Protein AF-A0AAV3YGN1-F1 (afdb_monomer_lite)

Organism: NCBI:txid259542

Radius of gyration: 20.22 Å; chains: 1; bounding box: 44×21×57 Å

Secondary structure (DSSP, 8-state):
-----S-PPPTTPPTTSSPPP-GGG--THHHHHHHHHHHHHHHHHHHHHHHHT-SSTTGGG--TTS------HHHHHHS-HHHHHHHHHHHHTT--

pLDDT: mean 80.68, std 8.82, range [59.0, 93.75]

Structure (mmCIF, N/CA/C/O backbone):
data_AF-A0AAV3YGN1-F1
#
_entry.id   AF-A0AAV3YGN1-F1
#
loop_
_atom_site.group_PDB
_atom_site.id
_atom_site.type_symbol
_atom_site.label_atom_id
_atom_site.label_alt_id
_atom_site.label_comp_id
_atom_site.label_asym_id
_atom_site.label_entity_id
_atom_site.label_seq_id
_atom_site.pdbx_PDB_ins_code
_atom_site.Cartn_x
_atom_site.Cartn_y
_atom_site.Cartn_z
_atom_site.occupancy
_atom_site.B_iso_or_equiv
_atom_site.auth_seq_id
_atom_site.auth_comp_id
_atom_site.auth_asym_id
_atom_site.auth_atom_id
_atom_site.pdbx_PDB_model_num
ATOM 1 N N . MET A 1 1 ? -14.933 -11.927 12.808 1.00 61.53 1 MET A N 1
ATOM 2 C CA . MET A 1 1 ? -14.174 -10.744 13.256 1.00 61.53 1 MET A CA 1
ATOM 3 C C . MET A 1 1 ? -13.900 -10.916 14.731 1.00 61.53 1 MET A C 1
ATOM 5 O O . MET A 1 1 ? -14.830 -11.288 15.440 1.00 61.53 1 MET A O 1
ATOM 9 N N . LYS A 1 2 ? -12.653 -10.757 15.177 1.00 64.88 2 LYS A N 1
ATOM 10 C CA . LYS A 1 2 ? -12.358 -10.801 16.612 1.00 64.88 2 LYS A CA 1
ATOM 11 C C . LYS A 1 2 ? -12.733 -9.439 17.183 1.00 64.88 2 LYS A C 1
ATOM 13 O O . LYS A 1 2 ? -12.147 -8.438 16.797 1.00 64.88 2 LYS A O 1
ATOM 18 N N . GLU A 1 3 ? -13.747 -9.396 18.035 1.00 67.50 3 GLU A N 1
ATOM 19 C CA . GLU A 1 3 ? -14.109 -8.164 18.730 1.00 67.50 3 GLU A CA 1
ATOM 20 C C . GLU A 1 3 ? -13.107 -7.977 19.874 1.00 67.50 3 GLU A C 1
ATOM 22 O O . GLU A 1 3 ? -13.010 -8.821 20.767 1.00 67.50 3 GLU A O 1
ATOM 27 N N . VAL A 1 4 ? -12.286 -6.927 19.798 1.00 65.38 4 VAL A N 1
ATOM 28 C CA . VAL A 1 4 ? -11.329 -6.610 20.862 1.00 65.38 4 VAL A CA 1
ATOM 29 C C . VAL A 1 4 ? -12.121 -6.043 22.032 1.00 65.38 4 VAL A C 1
ATOM 31 O O . VAL A 1 4 ? -12.754 -4.994 21.927 1.00 65.38 4 VAL A O 1
ATOM 34 N N . ILE A 1 5 ? -12.119 -6.770 23.147 1.00 64.06 5 ILE A N 1
ATOM 35 C CA . ILE A 1 5 ? -12.819 -6.352 24.356 1.00 64.06 5 ILE A CA 1
ATOM 36 C C . ILE A 1 5 ? -11.913 -5.372 25.099 1.00 64.06 5 ILE A C 1
ATOM 38 O O . ILE A 1 5 ? -10.938 -5.768 25.733 1.00 64.06 5 ILE A O 1
ATOM 42 N N . GLY A 1 6 ? -12.251 -4.087 25.011 1.00 62.44 6 GLY A N 1
ATOM 43 C CA . GLY A 1 6 ? -11.512 -3.010 25.664 1.00 62.44 6 GLY A CA 1
ATOM 44 C C . GLY A 1 6 ? -10.617 -2.234 24.703 1.00 62.44 6 GLY A C 1
ATOM 45 O O . GLY A 1 6 ? -10.247 -2.699 23.629 1.00 62.44 6 GLY A O 1
ATOM 46 N N . GLN A 1 7 ? -10.302 -1.001 25.083 1.00 64.19 7 GLN A N 1
ATOM 47 C CA . GLN A 1 7 ? -9.515 -0.103 24.254 1.00 64.19 7 GLN A CA 1
ATOM 48 C C . GLN A 1 7 ? -8.062 -0.112 24.722 1.00 64.19 7 GLN A C 1
ATOM 50 O O . GLN A 1 7 ? -7.757 0.303 25.839 1.00 64.19 7 GLN A O 1
ATOM 55 N N . THR A 1 8 ? -7.161 -0.580 23.865 1.00 66.12 8 THR A N 1
ATOM 56 C CA . THR A 1 8 ? -5.722 -0.468 24.098 1.00 66.12 8 THR A CA 1
ATOM 57 C C . THR A 1 8 ? -5.244 0.934 23.744 1.00 66.12 8 THR A C 1
ATOM 59 O O . THR A 1 8 ? -5.752 1.566 22.812 1.00 66.12 8 THR A O 1
ATOM 62 N N . GLN A 1 9 ? -4.243 1.428 24.472 1.00 66.19 9 GLN A N 1
ATOM 63 C CA . GLN A 1 9 ? -3.569 2.665 24.103 1.00 66.19 9 GLN A CA 1
ATOM 64 C C . GLN A 1 9 ? -3.018 2.521 22.681 1.00 66.19 9 GLN A C 1
ATOM 66 O O . GLN A 1 9 ? -2.254 1.603 22.393 1.00 66.19 9 GLN A O 1
ATOM 71 N N . THR A 1 10 ? -3.452 3.408 21.790 1.00 68.94 10 THR A N 1
ATOM 72 C CA . THR A 1 10 ? -2.936 3.476 20.423 1.00 68.94 10 THR A CA 1
ATOM 73 C C . THR A 1 10 ? -1.957 4.641 20.364 1.00 68.94 10 THR A C 1
ATOM 75 O O . THR A 1 10 ? -2.325 5.780 20.664 1.00 68.94 10 THR A O 1
ATOM 78 N N . ASP A 1 11 ? -0.707 4.353 20.014 1.00 74.31 11 ASP A N 1
ATOM 79 C CA . ASP A 1 11 ? 0.385 5.326 19.937 1.00 74.31 11 ASP A CA 1
ATOM 80 C C . ASP A 1 11 ? 0.615 6.106 21.250 1.00 74.31 11 ASP A C 1
ATOM 82 O O . ASP A 1 11 ? 0.482 5.595 22.363 1.00 74.31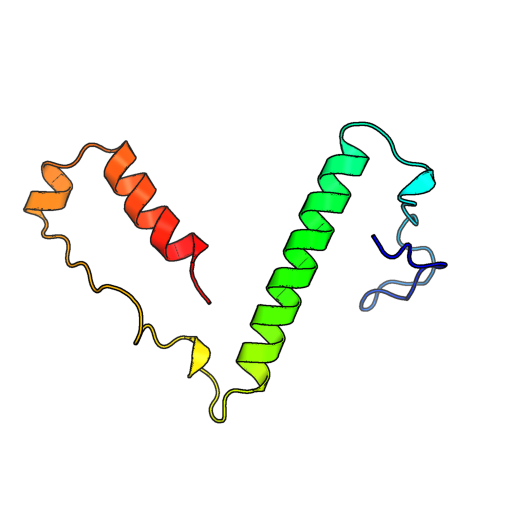 11 ASP A O 1
ATOM 86 N N . ARG A 1 12 ? 0.971 7.388 21.122 1.00 77.81 12 ARG A N 1
ATOM 87 C CA . ARG A 1 12 ? 1.130 8.342 22.225 1.00 77.81 12 ARG A CA 1
ATOM 88 C C . ARG A 1 12 ? -0.185 9.008 22.648 1.00 77.81 12 ARG A C 1
ATOM 90 O O . ARG A 1 12 ? -0.146 10.013 23.353 1.00 77.81 12 ARG A O 1
ATOM 97 N N . ARG A 1 13 ? -1.346 8.504 22.214 1.00 75.44 13 ARG A N 1
ATOM 98 C CA . ARG A 1 13 ? -2.636 9.056 22.654 1.00 75.44 13 ARG A CA 1
ATOM 99 C C . ARG A 1 13 ? -2.925 8.644 24.095 1.00 75.44 13 ARG A C 1
ATOM 101 O O . ARG A 1 13 ? -2.539 7.560 24.525 1.00 75.44 13 ARG A O 1
ATOM 108 N N . SER A 1 14 ? -3.596 9.517 24.841 1.00 69.94 14 SER A N 1
ATOM 109 C CA . SER A 1 14 ? -4.035 9.231 26.206 1.00 69.94 14 SER A CA 1
ATOM 110 C C . SER A 1 14 ? -5.187 8.220 26.228 1.00 69.94 14 SER A C 1
ATOM 112 O O . SER A 1 14 ? -5.923 8.050 25.249 1.00 69.94 14 SER A O 1
ATOM 114 N N . LEU A 1 15 ? -5.363 7.559 27.375 1.00 70.19 15 LEU A N 1
ATOM 115 C CA . LEU A 1 15 ? -6.528 6.715 27.641 1.00 70.19 15 LEU A CA 1
ATOM 116 C C . LEU A 1 15 ? -7.818 7.535 27.468 1.00 70.19 15 LEU A C 1
ATOM 118 O O . LEU A 1 15 ? -7.922 8.647 27.980 1.00 70.19 15 LEU A O 1
ATOM 122 N N . GLY A 1 16 ? -8.785 6.997 26.720 1.00 70.00 16 GLY A N 1
ATOM 123 C CA . GLY A 1 16 ? -10.062 7.664 26.429 1.00 70.00 16 GLY A CA 1
ATOM 124 C C . GLY A 1 16 ? -10.044 8.648 25.252 1.00 70.00 16 GLY A C 1
ATOM 125 O O . GLY A 1 16 ? -11.084 9.201 24.912 1.00 70.00 16 GLY A O 1
ATOM 126 N N . SER A 1 17 ? -8.904 8.846 24.575 1.00 71.69 17 SER A N 1
ATOM 127 C CA . SER A 1 17 ? -8.801 9.752 23.414 1.00 71.69 17 SER A CA 1
ATOM 128 C C . SER A 1 17 ? -9.593 9.290 22.180 1.00 71.69 17 SER A C 1
ATOM 130 O O . SER A 1 17 ? -9.751 10.056 21.231 1.00 71.69 17 SER A O 1
ATOM 132 N N . THR A 1 18 ? -10.039 8.038 22.132 1.00 68.69 18 THR A N 1
ATOM 133 C CA . THR A 1 18 ? -10.808 7.481 21.006 1.00 68.69 18 THR A CA 1
ATOM 134 C C . THR A 1 18 ? -12.050 6.790 21.548 1.00 68.69 18 THR A C 1
ATOM 136 O O . THR A 1 18 ? -12.012 6.241 22.643 1.00 68.69 18 THR A O 1
ATOM 139 N N . THR A 1 19 ? -13.151 6.800 20.805 1.00 69.88 19 THR A N 1
ATOM 140 C CA . THR A 1 19 ? -14.352 6.047 21.173 1.00 69.88 19 THR A CA 1
ATOM 141 C C . THR A 1 19 ? -14.239 4.613 20.666 1.00 69.88 19 THR A C 1
ATOM 143 O O . THR A 1 19 ? -13.955 4.377 19.491 1.00 69.88 19 THR A O 1
ATOM 146 N N . ALA A 1 20 ? -14.445 3.638 21.554 1.00 69.94 20 ALA A N 1
ATOM 147 C CA . ALA A 1 20 ? -14.442 2.230 21.174 1.00 69.94 20 ALA A CA 1
ATOM 148 C C . ALA A 1 20 ? -15.653 1.923 20.278 1.00 69.94 20 ALA A C 1
ATOM 150 O O . ALA A 1 20 ? -16.803 2.106 20.691 1.00 69.94 20 ALA A O 1
ATOM 151 N N . LYS A 1 21 ? -15.391 1.448 19.056 1.00 74.56 21 LYS A N 1
ATOM 152 C CA . LYS A 1 21 ? -16.420 0.966 18.129 1.00 74.56 21 LYS A CA 1
ATOM 153 C C . LYS A 1 21 ? -16.569 -0.542 18.279 1.00 74.56 21 LYS A C 1
ATOM 155 O O . LYS A 1 21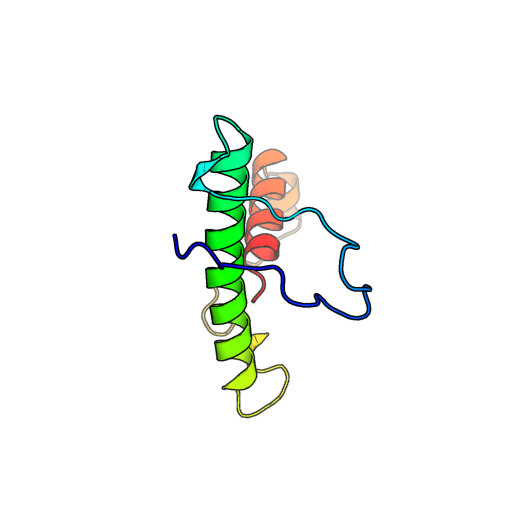 ? -15.587 -1.275 18.232 1.00 74.56 21 LYS A O 1
ATOM 160 N N . TRP A 1 22 ? -17.807 -0.985 18.457 1.00 80.06 22 TRP A N 1
ATOM 161 C CA . TRP A 1 22 ? -18.147 -2.390 18.663 1.00 80.06 22 TRP A CA 1
ATOM 162 C C . TRP A 1 22 ? -18.817 -2.927 17.406 1.00 80.06 22 TRP A C 1
ATOM 164 O O . TRP A 1 22 ? -19.809 -2.357 16.944 1.00 80.06 22 TRP A O 1
ATOM 174 N N . TRP A 1 23 ? -18.305 -4.033 16.868 1.00 79.69 23 TRP A N 1
ATOM 175 C CA . TRP A 1 23 ? -18.877 -4.684 15.687 1.00 79.69 23 TRP A CA 1
ATOM 176 C C . TRP A 1 23 ? -20.327 -5.118 15.921 1.00 79.69 23 TRP A C 1
ATOM 178 O O . TRP A 1 23 ? -21.175 -5.040 15.033 1.00 79.69 23 TRP A O 1
ATOM 188 N N . SER A 1 24 ? -20.613 -5.568 17.141 1.00 82.94 24 SER A N 1
ATOM 189 C CA . SER A 1 24 ? -21.947 -5.980 17.575 1.00 82.94 24 SER A CA 1
ATOM 190 C C . SER A 1 24 ? -22.963 -4.832 17.615 1.00 82.94 24 SER A C 1
ATOM 192 O O . SER A 1 24 ? -24.153 -5.080 17.447 1.00 82.94 24 SER A O 1
ATOM 194 N N . LYS A 1 25 ? -22.510 -3.585 17.811 1.00 84.50 25 LYS A N 1
ATOM 195 C CA . LYS A 1 25 ? -23.369 -2.399 18.013 1.00 84.50 25 LYS A CA 1
ATOM 196 C C . LYS A 1 25 ? -23.475 -1.485 16.794 1.00 84.50 25 LYS A C 1
ATOM 198 O O . LYS A 1 25 ? -24.059 -0.412 16.884 1.00 84.50 25 LYS A O 1
ATOM 203 N N . THR A 1 26 ? -22.860 -1.867 15.686 1.00 82.94 26 THR A N 1
ATOM 204 C CA . THR A 1 26 ? -22.734 -1.036 14.487 1.00 82.94 26 THR A CA 1
ATOM 205 C C . THR A 1 26 ? -23.494 -1.660 13.329 1.00 82.94 26 THR A C 1
ATOM 207 O O . THR A 1 26 ? -23.511 -2.880 13.139 1.00 82.94 26 THR A O 1
ATOM 210 N N . GLU A 1 27 ? -24.133 -0.810 12.530 1.00 87.19 27 GLU A N 1
ATOM 211 C CA . GLU A 1 27 ? -25.007 -1.226 11.436 1.00 87.19 27 GLU A CA 1
ATOM 212 C C . GLU A 1 27 ? -24.692 -0.478 10.136 1.00 87.19 27 GLU A C 1
ATOM 214 O O . GLU A 1 27 ? -24.032 0.563 10.111 1.00 87.19 27 GLU A O 1
ATOM 219 N N . GLY A 1 28 ? -25.146 -1.047 9.018 1.00 89.50 28 GLY A N 1
ATOM 220 C CA . GLY A 1 28 ? -25.056 -0.412 7.706 1.00 89.50 28 GLY A CA 1
ATOM 221 C C . GLY A 1 28 ? -23.621 -0.128 7.251 1.00 89.50 28 GLY A C 1
ATOM 222 O O . GLY A 1 28 ? -22.813 -1.046 7.090 1.00 89.50 28 GLY A O 1
ATOM 223 N N . LYS A 1 29 ? -23.330 1.150 6.975 1.00 88.81 29 LYS A N 1
ATOM 224 C CA . LYS A 1 29 ? -22.051 1.600 6.407 1.00 88.81 29 LYS A CA 1
ATOM 225 C C . LYS A 1 29 ? -20.882 1.366 7.361 1.00 88.81 29 LYS A C 1
ATOM 227 O O . LYS A 1 29 ? -19.873 0.827 6.928 1.00 88.81 29 LYS A O 1
ATOM 232 N N . GLU A 1 30 ? -21.036 1.678 8.647 1.00 86.19 30 GLU A N 1
ATOM 233 C CA . GLU A 1 30 ? -19.942 1.539 9.619 1.00 86.19 30 GLU A CA 1
ATOM 234 C C . GLU A 1 30 ? -19.465 0.092 9.740 1.00 86.19 30 GLU A C 1
ATOM 236 O O . GLU A 1 30 ? -18.270 -0.176 9.831 1.00 86.19 30 GLU A O 1
ATOM 241 N N . LYS A 1 31 ? -20.406 -0.852 9.662 1.00 85.88 31 LYS A N 1
ATOM 242 C CA . LYS A 1 31 ? -20.116 -2.284 9.638 1.00 85.88 31 LYS A CA 1
ATOM 243 C C . LYS A 1 31 ? -19.336 -2.696 8.386 1.00 85.88 31 LYS A C 1
ATOM 245 O O . LYS A 1 31 ? -18.458 -3.545 8.447 1.00 85.88 31 LYS A O 1
ATOM 250 N N . ARG A 1 32 ? -19.616 -2.100 7.228 1.00 87.19 32 ARG A N 1
ATOM 251 C CA . ARG A 1 32 ? -18.814 -2.360 6.019 1.00 87.19 32 ARG A CA 1
ATOM 252 C C . ARG A 1 32 ? -17.421 -1.756 6.140 1.00 87.19 32 ARG A C 1
ATOM 254 O O . ARG A 1 32 ? -16.457 -2.450 5.840 1.00 87.19 32 ARG A O 1
ATOM 261 N N . ASP A 1 33 ? -17.328 -0.524 6.628 1.00 87.75 33 ASP A N 1
ATOM 262 C CA . ASP A 1 33 ? -16.059 0.186 6.789 1.00 87.75 33 ASP A CA 1
ATOM 263 C C . ASP A 1 33 ? -15.124 -0.576 7.741 1.00 87.75 33 ASP A C 1
ATOM 265 O O . ASP A 1 33 ? -13.994 -0.872 7.367 1.00 87.75 33 ASP A O 1
ATOM 269 N N . MET A 1 34 ? -15.614 -1.043 8.898 1.00 86.94 34 MET A N 1
ATOM 270 C CA . MET A 1 34 ? -14.792 -1.872 9.793 1.00 86.94 34 MET A CA 1
ATOM 271 C C . MET A 1 34 ? -14.333 -3.179 9.139 1.00 86.94 34 MET A C 1
ATOM 273 O O . MET A 1 34 ? -13.232 -3.639 9.419 1.00 86.94 34 MET A O 1
ATOM 277 N N . ASN A 1 35 ? -15.160 -3.807 8.292 1.00 86.75 35 ASN A N 1
ATOM 278 C CA . ASN A 1 35 ? -14.764 -5.029 7.584 1.00 86.75 35 ASN A CA 1
ATOM 279 C C . ASN A 1 35 ? -13.617 -4.747 6.608 1.00 86.75 35 ASN A C 1
ATOM 281 O O . ASN A 1 35 ? -12.617 -5.461 6.607 1.00 86.75 35 ASN A O 1
ATOM 285 N N . ILE A 1 36 ? -13.741 -3.667 5.836 1.00 89.12 36 ILE A N 1
ATOM 286 C CA . ILE A 1 36 ? -12.695 -3.208 4.921 1.00 89.12 36 ILE A CA 1
ATOM 287 C C . ILE A 1 36 ? -11.405 -2.915 5.695 1.00 89.12 36 ILE A C 1
ATOM 289 O O . ILE A 1 36 ? -10.338 -3.359 5.276 1.00 89.12 36 ILE A O 1
ATOM 293 N N . ASP A 1 37 ? -11.498 -2.223 6.829 1.00 87.06 37 ASP A N 1
ATOM 294 C CA . ASP A 1 37 ? -10.336 -1.882 7.651 1.00 87.06 37 ASP A CA 1
ATOM 295 C C . ASP A 1 37 ? -9.669 -3.124 8.257 1.00 87.06 37 ASP A C 1
ATOM 297 O O . ASP A 1 37 ? -8.447 -3.224 8.262 1.00 87.06 37 ASP A O 1
ATOM 301 N N . GLU A 1 38 ? -10.438 -4.119 8.701 1.00 87.19 38 GLU A N 1
ATOM 302 C CA . GLU A 1 38 ? -9.886 -5.390 9.190 1.00 87.19 38 GLU A CA 1
ATOM 303 C C . GLU A 1 38 ? -9.169 -6.173 8.085 1.00 87.19 38 GLU A C 1
ATOM 305 O O . GLU A 1 38 ? -8.090 -6.724 8.311 1.00 87.19 38 GLU A O 1
ATOM 310 N N . ILE A 1 39 ? -9.745 -6.217 6.878 1.00 88.12 39 ILE A N 1
ATOM 311 C CA . ILE A 1 39 ? -9.096 -6.842 5.719 1.00 88.12 39 ILE A CA 1
ATOM 312 C C . ILE A 1 39 ? -7.782 -6.118 5.415 1.00 88.12 39 ILE A C 1
ATOM 314 O O . ILE A 1 39 ? -6.747 -6.775 5.297 1.00 88.12 39 ILE A O 1
ATOM 318 N N . ARG A 1 40 ? -7.798 -4.781 5.371 1.00 87.50 40 ARG A N 1
ATOM 319 C CA . ARG A 1 40 ? -6.595 -3.963 5.163 1.00 87.50 40 ARG A CA 1
ATOM 320 C C . ARG A 1 40 ? -5.536 -4.225 6.224 1.00 87.50 40 ARG A C 1
ATOM 322 O O . ARG A 1 40 ? -4.408 -4.537 5.871 1.00 87.50 40 ARG A O 1
ATOM 329 N N . ASN A 1 41 ? -5.902 -4.206 7.505 1.00 87.00 41 ASN A N 1
ATOM 330 C CA . ASN A 1 41 ? -4.977 -4.476 8.607 1.00 87.00 41 ASN A CA 1
ATOM 331 C C . ASN A 1 41 ? -4.351 -5.870 8.500 1.00 87.00 41 ASN A C 1
ATOM 333 O O . ASN A 1 41 ? -3.161 -6.048 8.763 1.00 87.00 41 ASN A O 1
ATOM 337 N N . LYS A 1 42 ? -5.133 -6.878 8.098 1.00 88.25 42 LYS A N 1
ATOM 338 C CA . LYS A 1 42 ? -4.623 -8.234 7.887 1.00 88.25 42 LYS A CA 1
ATOM 339 C C . LYS A 1 42 ? -3.626 -8.280 6.730 1.00 88.25 42 LYS A C 1
ATOM 341 O O . LYS A 1 42 ? -2.565 -8.894 6.869 1.00 88.25 42 LYS A O 1
ATOM 346 N N . GLU A 1 43 ? -3.927 -7.627 5.614 1.00 87.00 43 GLU A N 1
ATOM 347 C CA . GLU A 1 43 ? -2.989 -7.527 4.497 1.00 87.00 43 GLU A CA 1
ATOM 348 C C . GLU A 1 43 ? -1.718 -6.768 4.893 1.00 87.00 43 GLU A C 1
ATOM 350 O O . GLU A 1 43 ? -0.621 -7.269 4.660 1.00 87.00 43 GLU A O 1
ATOM 355 N N . ASP A 1 44 ? -1.843 -5.632 5.578 1.00 85.19 44 ASP A N 1
ATOM 356 C CA . ASP A 1 44 ? -0.710 -4.826 6.037 1.00 85.19 44 ASP A CA 1
ATOM 357 C C . ASP A 1 44 ? 0.160 -5.589 7.033 1.00 85.19 44 ASP A C 1
ATOM 359 O O . ASP A 1 44 ? 1.382 -5.591 6.909 1.00 85.19 44 ASP A O 1
ATOM 363 N N . SER A 1 45 ? -0.438 -6.336 7.964 1.00 86.62 45 SER A N 1
ATOM 364 C CA . SER A 1 45 ? 0.322 -7.214 8.860 1.00 86.62 45 SER A CA 1
ATOM 365 C C . SER A 1 45 ? 1.113 -8.275 8.088 1.00 86.62 45 SER A C 1
ATOM 367 O O . SER A 1 45 ? 2.256 -8.568 8.437 1.00 86.62 45 SER A O 1
ATOM 369 N N . THR A 1 46 ? 0.550 -8.794 6.993 1.00 86.94 46 THR A N 1
ATOM 370 C CA . THR A 1 46 ? 1.231 -9.749 6.110 1.00 86.94 46 THR A CA 1
ATOM 371 C C . THR A 1 46 ? 2.383 -9.072 5.364 1.00 86.94 46 THR A C 1
ATOM 373 O O . THR A 1 46 ? 3.478 -9.635 5.290 1.00 86.94 46 THR A O 1
ATOM 376 N N . ARG A 1 47 ? 2.178 -7.843 4.860 1.00 82.12 47 ARG A N 1
ATOM 377 C CA . ARG A 1 47 ? 3.226 -7.026 4.221 1.00 82.12 47 ARG A CA 1
ATOM 378 C C . ARG A 1 47 ? 4.376 -6.751 5.194 1.00 82.12 47 ARG A C 1
ATOM 380 O O . ARG A 1 47 ? 5.530 -7.014 4.865 1.00 82.12 47 ARG A O 1
ATOM 387 N N . VAL A 1 48 ? 4.068 -6.331 6.423 1.00 83.88 48 VAL A N 1
ATOM 388 C CA . VAL A 1 48 ? 5.057 -6.068 7.482 1.00 83.88 48 VAL A CA 1
ATOM 389 C C . VAL A 1 48 ? 5.820 -7.336 7.862 1.00 83.88 48 VAL A C 1
ATOM 391 O O . VAL A 1 48 ? 7.046 -7.306 7.934 1.00 83.88 48 VAL A O 1
ATOM 394 N N . GLN A 1 49 ? 5.136 -8.467 8.060 1.00 85.38 49 GLN A N 1
ATOM 395 C CA . GLN A 1 49 ? 5.800 -9.745 8.340 1.00 85.38 49 GLN A CA 1
ATOM 396 C C . GLN A 1 49 ? 6.776 -10.127 7.226 1.00 85.38 49 GLN A C 1
ATOM 398 O O . GLN A 1 49 ? 7.922 -10.477 7.506 1.00 85.38 49 GLN A O 1
ATOM 403 N N . LYS A 1 50 ? 6.351 -10.007 5.963 1.00 82.69 50 LYS A N 1
ATOM 404 C CA . LYS A 1 50 ? 7.207 -10.271 4.804 1.00 82.69 50 LYS A CA 1
ATOM 405 C C . LYS A 1 50 ? 8.418 -9.339 4.767 1.00 82.69 50 LYS A C 1
ATOM 407 O O . LYS A 1 50 ? 9.509 -9.804 4.443 1.00 82.69 50 LYS A O 1
ATOM 412 N N . ALA A 1 51 ? 8.238 -8.061 5.108 1.00 78.31 51 ALA A N 1
ATOM 413 C CA . ALA A 1 51 ? 9.314 -7.076 5.172 1.00 78.31 51 ALA A CA 1
ATOM 414 C C . ALA A 1 51 ? 10.330 -7.396 6.284 1.00 78.31 51 ALA A C 1
ATOM 416 O O . ALA A 1 51 ? 11.531 -7.346 6.033 1.00 78.31 51 ALA A O 1
ATOM 417 N N . VAL A 1 52 ? 9.866 -7.787 7.479 1.00 82.50 52 VAL A N 1
ATOM 418 C CA . VAL A 1 52 ? 10.724 -8.168 8.621 1.00 82.50 52 VAL A CA 1
ATOM 419 C C . VAL A 1 52 ? 11.492 -9.467 8.361 1.00 82.50 52 VAL A C 1
ATOM 421 O O . VAL A 1 52 ? 12.622 -9.611 8.815 1.00 82.50 52 VAL A O 1
ATOM 424 N N . GLN A 1 53 ? 10.911 -10.409 7.614 1.00 84.12 53 GLN A N 1
ATOM 425 C CA . GLN A 1 53 ? 11.572 -11.667 7.245 1.00 84.12 53 GLN A CA 1
ATOM 426 C C . GLN A 1 53 ? 12.693 -11.494 6.205 1.00 84.12 53 GLN A C 1
ATOM 428 O O . GLN A 1 53 ? 13.421 -12.451 5.940 1.00 84.12 53 GLN A O 1
ATOM 433 N N . GLN A 1 54 ? 12.845 -10.314 5.592 1.00 82.50 54 GLN A N 1
ATOM 434 C CA . GLN A 1 54 ? 13.905 -10.098 4.613 1.00 82.50 54 GLN A CA 1
ATOM 435 C C . GLN A 1 54 ? 15.278 -9.965 5.292 1.00 82.50 54 GLN A C 1
ATOM 437 O O . GLN A 1 54 ? 15.431 -9.156 6.206 1.00 82.50 54 GLN A O 1
ATOM 442 N N . PRO A 1 55 ? 16.316 -10.670 4.802 1.00 81.62 55 PRO A N 1
ATOM 443 C CA . PRO A 1 55 ? 17.657 -10.625 5.391 1.00 81.62 55 PRO A CA 1
ATOM 444 C C . PRO A 1 55 ? 18.367 -9.276 5.191 1.00 81.62 55 PRO A C 1
ATOM 446 O O . PRO A 1 55 ? 19.337 -8.977 5.880 1.00 81.62 55 PRO A O 1
ATOM 449 N N . GLN A 1 56 ? 17.903 -8.458 4.243 1.00 86.12 56 GLN A N 1
ATOM 450 C CA . GLN A 1 56 ? 18.441 -7.131 3.968 1.00 86.12 56 GLN A CA 1
ATOM 451 C C . GLN A 1 56 ? 17.294 -6.136 3.774 1.00 86.12 56 GLN A C 1
ATOM 453 O O . GLN A 1 56 ? 16.313 -6.410 3.074 1.00 86.12 56 GLN A O 1
ATOM 458 N N . GLN A 1 57 ? 17.446 -4.953 4.370 1.00 80.00 57 GLN A N 1
ATOM 459 C CA . GLN A 1 57 ? 16.515 -3.845 4.197 1.00 80.00 57 GLN A CA 1
ATOM 460 C C . GLN A 1 57 ? 16.364 -3.504 2.707 1.00 80.00 57 GLN A C 1
ATOM 462 O O . GLN A 1 57 ? 17.349 -3.366 1.986 1.00 80.00 57 GLN A O 1
ATOM 467 N N . GLY A 1 58 ? 15.120 -3.385 2.242 1.00 77.25 58 GLY A N 1
ATOM 468 C CA . GLY A 1 58 ? 14.816 -3.066 0.844 1.00 77.25 58 GLY A CA 1
ATOM 469 C C . GLY A 1 58 ? 14.815 -4.262 -0.115 1.00 77.25 58 GLY A C 1
ATOM 470 O O . GLY A 1 58 ? 14.568 -4.079 -1.295 1.00 77.25 58 GLY A O 1
ATOM 471 N N . GLN A 1 59 ? 15.020 -5.503 0.338 1.00 80.31 59 GLN A N 1
ATOM 472 C CA . GLN A 1 59 ? 14.828 -6.669 -0.549 1.00 80.31 59 GLN A CA 1
ATOM 473 C C . GLN A 1 59 ? 13.365 -6.852 -0.976 1.00 80.31 59 GLN A C 1
ATOM 475 O O . GLN A 1 59 ? 13.090 -7.299 -2.081 1.00 80.31 59 GLN A O 1
ATOM 480 N N . TRP A 1 60 ? 12.416 -6.442 -0.133 1.00 74.00 60 TRP A N 1
ATOM 481 C CA . TRP A 1 60 ? 10.983 -6.473 -0.433 1.00 74.00 60 TRP A CA 1
ATOM 482 C C . TRP A 1 60 ? 10.556 -5.451 -1.500 1.00 74.00 60 TRP A C 1
ATOM 484 O O . TRP A 1 60 ? 9.474 -5.603 -2.053 1.00 74.00 60 TRP A O 1
ATOM 494 N N . THR A 1 61 ? 11.394 -4.454 -1.822 1.00 75.94 61 THR A N 1
ATOM 495 C CA . THR A 1 61 ? 11.121 -3.473 -2.888 1.00 75.94 61 THR A CA 1
ATOM 496 C C . THR A 1 61 ? 11.641 -3.921 -4.254 1.00 75.94 61 THR A C 1
ATOM 498 O O . THR A 1 61 ? 11.499 -3.188 -5.234 1.00 75.94 61 THR A O 1
ATOM 501 N N . LYS A 1 62 ? 12.244 -5.114 -4.347 1.00 77.38 62 LYS A N 1
ATOM 502 C CA . LYS A 1 62 ? 12.656 -5.693 -5.625 1.00 77.38 62 LYS A CA 1
ATOM 503 C C . LYS A 1 62 ? 11.458 -6.296 -6.344 1.00 77.38 62 LYS A C 1
ATOM 505 O O . LYS A 1 62 ? 10.706 -7.093 -5.789 1.00 77.38 62 LYS A O 1
ATOM 510 N N . TRP A 1 63 ? 11.313 -5.930 -7.611 1.00 75.38 63 TRP A N 1
ATOM 511 C CA . TRP A 1 63 ? 10.207 -6.338 -8.476 1.00 75.38 63 TRP A CA 1
ATOM 512 C C . TRP A 1 63 ? 10.561 -7.578 -9.309 1.00 75.38 63 TRP A C 1
ATOM 514 O O . TRP A 1 63 ? 10.155 -7.682 -10.461 1.00 75.38 63 TRP A O 1
ATOM 524 N N . ASP A 1 64 ? 11.315 -8.522 -8.737 1.00 77.25 64 ASP A N 1
ATOM 525 C CA . ASP A 1 64 ? 11.864 -9.674 -9.472 1.00 77.25 64 ASP A CA 1
ATOM 526 C C . ASP A 1 64 ? 10.772 -10.567 -10.094 1.00 77.25 64 ASP A C 1
ATOM 528 O O . ASP A 1 64 ? 10.997 -11.225 -11.107 1.00 77.25 64 ASP A O 1
ATOM 532 N N . THR A 1 65 ? 9.567 -10.581 -9.512 1.00 76.06 65 THR A N 1
ATOM 533 C CA . THR A 1 65 ? 8.412 -11.346 -10.011 1.00 76.06 65 THR A CA 1
ATOM 534 C C . THR A 1 65 ? 7.472 -10.541 -10.905 1.00 76.06 65 THR A C 1
ATOM 536 O O . THR A 1 65 ? 6.509 -11.096 -11.437 1.00 76.06 65 THR A O 1
ATOM 539 N N . ALA A 1 66 ? 7.692 -9.236 -11.051 1.00 75.44 66 ALA A N 1
ATOM 540 C CA . ALA A 1 66 ? 6.779 -8.386 -11.791 1.00 75.44 66 ALA A CA 1
ATOM 541 C C . ALA A 1 66 ? 7.077 -8.415 -13.284 1.00 75.44 66 ALA A C 1
ATOM 543 O O . ALA A 1 66 ? 8.225 -8.405 -13.726 1.00 75.44 66 ALA A O 1
ATOM 544 N N . ILE A 1 67 ? 6.012 -8.409 -14.080 1.00 80.25 67 ILE A N 1
ATOM 545 C CA . ILE A 1 67 ? 6.137 -8.360 -15.531 1.00 80.25 67 ILE A CA 1
ATOM 546 C C . ILE A 1 67 ? 6.620 -6.962 -15.911 1.00 80.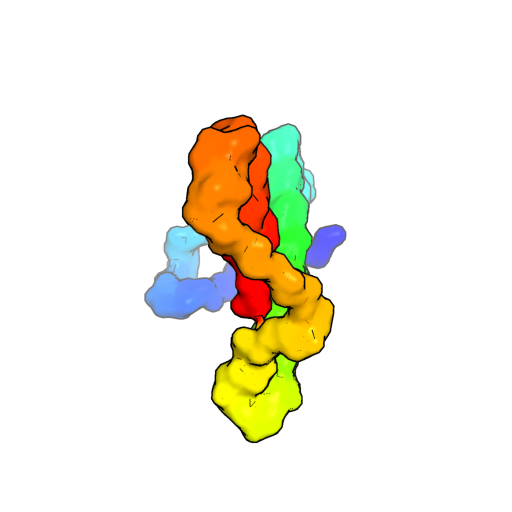25 67 ILE A C 1
ATOM 548 O O . ILE A 1 67 ? 5.884 -5.980 -15.785 1.00 80.25 67 ILE A O 1
ATOM 552 N N . GLN A 1 68 ? 7.856 -6.876 -16.399 1.00 80.88 68 GLN A N 1
ATOM 553 C CA . GLN A 1 68 ? 8.389 -5.629 -16.921 1.00 80.88 68 GLN A CA 1
ATOM 554 C C . GLN A 1 68 ? 7.590 -5.214 -18.160 1.00 80.88 68 GLN A C 1
ATOM 556 O O . GLN A 1 68 ? 7.494 -5.952 -19.140 1.00 80.88 68 GLN A O 1
ATOM 561 N N . ARG A 1 69 ? 7.028 -4.005 -18.125 1.00 82.12 69 ARG A N 1
ATOM 562 C CA . ARG A 1 69 ? 6.329 -3.404 -19.260 1.00 82.12 69 ARG A CA 1
ATOM 563 C C . ARG A 1 69 ? 6.934 -2.043 -19.564 1.00 82.12 69 ARG A C 1
ATOM 565 O O . ARG A 1 69 ? 6.712 -1.087 -18.828 1.00 82.12 69 ARG A O 1
ATOM 572 N N . SER A 1 70 ? 7.682 -1.954 -20.657 1.00 84.44 70 SER A N 1
ATOM 573 C CA . SER A 1 70 ? 8.119 -0.674 -21.207 1.00 84.44 70 SER A CA 1
ATOM 574 C C . SER A 1 70 ? 6.994 -0.069 -22.048 1.00 84.44 70 SER A C 1
ATOM 576 O O . SER A 1 70 ? 6.346 -0.756 -22.836 1.00 84.44 70 SER A O 1
ATOM 578 N N . LEU A 1 71 ? 6.729 1.220 -21.847 1.00 86.38 71 LEU A N 1
ATOM 579 C CA . LEU A 1 71 ? 5.832 2.005 -22.691 1.00 86.38 71 LEU A CA 1
ATOM 580 C C . LEU A 1 71 ? 6.691 2.983 -23.481 1.00 86.38 71 LEU A C 1
ATOM 582 O O . LEU A 1 71 ? 7.439 3.763 -22.891 1.00 86.38 71 LEU A O 1
ATOM 586 N N . THR A 1 72 ? 6.605 2.937 -24.807 1.00 90.31 72 THR A N 1
ATOM 587 C CA . THR A 1 72 ? 7.246 3.951 -25.644 1.00 90.31 72 THR A CA 1
ATOM 588 C C . THR A 1 72 ? 6.412 5.229 -25.649 1.00 90.31 72 THR A C 1
ATOM 590 O O . THR A 1 72 ? 5.216 5.222 -25.353 1.00 90.31 72 THR A O 1
ATOM 593 N N . TRP A 1 73 ? 7.026 6.350 -26.031 1.00 91.31 73 TRP A N 1
ATOM 594 C CA . TRP A 1 73 ? 6.304 7.616 -26.182 1.00 91.31 73 TRP A CA 1
ATOM 595 C C . TRP A 1 73 ? 5.138 7.489 -27.170 1.00 91.31 73 TRP A C 1
ATOM 597 O O . TRP A 1 73 ? 4.049 7.999 -26.923 1.00 91.31 73 TRP A O 1
ATOM 607 N N . ASN A 1 74 ? 5.343 6.728 -28.247 1.00 92.19 74 ASN A N 1
ATOM 608 C CA . ASN A 1 74 ? 4.308 6.455 -29.235 1.00 92.19 74 ASN A CA 1
ATOM 609 C C . ASN A 1 74 ? 3.139 5.647 -28.645 1.00 92.19 74 ASN A C 1
ATOM 611 O O . ASN A 1 74 ? 1.984 5.927 -28.956 1.00 92.19 74 ASN A O 1
ATOM 615 N N . ASP A 1 75 ? 3.412 4.685 -27.759 1.00 89.25 75 ASP A N 1
ATOM 616 C CA . ASP A 1 75 ? 2.354 3.931 -27.075 1.00 89.25 75 ASP A CA 1
ATOM 617 C C . ASP A 1 75 ? 1.499 4.844 -26.196 1.00 89.25 75 ASP A C 1
ATOM 619 O O . ASP A 1 75 ? 0.278 4.719 -26.180 1.00 89.25 75 ASP A O 1
ATOM 623 N N . ILE A 1 76 ? 2.128 5.789 -25.494 1.00 89.81 76 ILE A N 1
ATOM 624 C CA . ILE A 1 76 ? 1.435 6.737 -24.615 1.00 89.81 76 ILE A CA 1
ATOM 625 C C . ILE A 1 76 ? 0.516 7.652 -25.429 1.00 89.81 76 ILE A C 1
ATOM 627 O O . ILE A 1 76 ? -0.646 7.814 -25.065 1.00 89.81 76 ILE A O 1
ATOM 631 N N . TRP A 1 77 ? 0.991 8.199 -26.552 1.00 92.19 77 TRP A N 1
ATOM 632 C C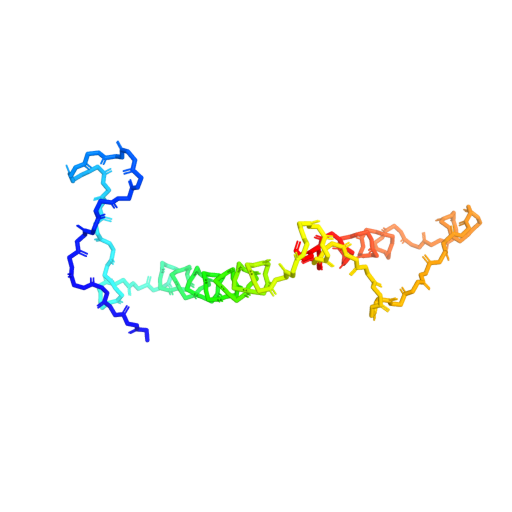A . TRP A 1 77 ? 0.176 9.080 -27.400 1.00 92.19 77 TRP A CA 1
ATOM 633 C C . TRP A 1 77 ? -1.021 8.385 -28.043 1.00 92.19 77 TRP A C 1
ATOM 635 O O . TRP A 1 77 ? -2.061 9.012 -28.226 1.00 92.19 77 TRP A O 1
ATOM 645 N N . ASN A 1 78 ? -0.891 7.099 -28.370 1.00 93.31 78 ASN A N 1
ATOM 646 C CA . ASN A 1 78 ? -1.956 6.332 -29.015 1.00 93.31 78 ASN A CA 1
ATOM 647 C C . ASN A 1 78 ? -2.871 5.598 -28.018 1.00 93.31 78 ASN A C 1
ATOM 649 O O . ASN A 1 78 ? -3.849 4.964 -28.422 1.00 93.31 78 ASN A O 1
ATOM 653 N N . MET A 1 79 ? -2.579 5.643 -26.714 1.00 91.88 79 MET A N 1
ATOM 654 C CA . MET A 1 79 ? -3.408 4.999 -25.698 1.00 91.88 79 MET A CA 1
ATOM 655 C C . MET A 1 79 ? -4.564 5.889 -25.242 1.00 91.88 79 MET A C 1
ATOM 657 O O . MET A 1 79 ? -4.421 7.082 -24.995 1.00 91.88 79 MET A O 1
ATOM 661 N N . ALA A 1 80 ? -5.721 5.261 -25.019 1.00 93.75 80 ALA A N 1
ATOM 662 C CA . ALA A 1 80 ? -6.844 5.926 -24.374 1.00 93.75 80 ALA A CA 1
ATOM 663 C C . ALA A 1 80 ? -6.446 6.424 -22.963 1.00 93.75 80 ALA A C 1
ATOM 665 O O . ALA A 1 80 ? -5.856 5.648 -22.199 1.00 93.75 80 ALA A O 1
ATOM 666 N N . PRO A 1 81 ? -6.836 7.647 -22.554 1.00 89.69 81 PRO A N 1
ATOM 667 C CA . PRO A 1 81 ? -6.445 8.221 -21.261 1.00 89.69 81 PRO A CA 1
ATOM 668 C C . PRO A 1 81 ? -6.773 7.335 -20.048 1.00 89.69 81 PRO A C 1
ATOM 670 O O . PRO A 1 81 ? -5.963 7.192 -19.133 1.00 89.69 81 PRO A O 1
ATOM 673 N N . LEU A 1 82 ? -7.932 6.665 -20.059 1.00 93.50 82 LEU A N 1
ATOM 674 C CA . LEU A 1 82 ? -8.333 5.744 -18.987 1.00 93.50 82 LEU A CA 1
ATOM 675 C C . LEU A 1 82 ? -7.411 4.524 -18.878 1.00 93.50 82 LEU A C 1
ATOM 677 O O . LEU A 1 82 ? -7.153 4.043 -17.777 1.00 93.50 82 LEU A O 1
ATOM 681 N N . ARG A 1 83 ? -6.873 4.044 -20.004 1.00 90.31 83 ARG A N 1
ATOM 682 C CA . ARG A 1 83 ? -5.951 2.904 -20.037 1.00 90.31 83 ARG A CA 1
ATOM 683 C C . ARG A 1 83 ? -4.601 3.267 -19.427 1.00 90.31 83 ARG A C 1
ATOM 685 O O . ARG A 1 83 ? -4.040 2.464 -18.688 1.00 90.31 83 ARG A O 1
ATOM 692 N N . ILE A 1 84 ? -4.116 4.479 -19.695 1.00 90.06 84 ILE A N 1
ATOM 693 C CA . ILE A 1 84 ? -2.890 5.014 -19.090 1.00 90.06 84 ILE A CA 1
ATOM 694 C C . ILE A 1 84 ? -3.089 5.175 -17.582 1.00 90.06 84 ILE A C 1
ATOM 696 O O . ILE A 1 84 ? -2.272 4.696 -16.801 1.00 90.06 84 ILE A O 1
ATOM 700 N N . SER A 1 85 ? -4.206 5.782 -17.166 1.00 89.44 85 SER A N 1
ATOM 701 C CA . SER A 1 85 ? -4.529 5.953 -15.745 1.00 89.44 85 SER A CA 1
ATOM 702 C C . SER A 1 85 ? -4.592 4.614 -15.008 1.00 89.44 85 SER A C 1
ATOM 704 O O . SER A 1 85 ? -4.010 4.482 -13.934 1.00 89.44 85 SER A O 1
ATOM 706 N N . PHE A 1 86 ? -5.239 3.609 -15.605 1.00 90.00 86 PHE A N 1
ATOM 707 C CA . PHE A 1 86 ? -5.286 2.256 -15.060 1.00 90.00 86 PHE A CA 1
ATOM 708 C C . PHE A 1 86 ? -3.892 1.637 -14.932 1.00 90.00 86 PHE A C 1
ATOM 710 O O . PHE A 1 86 ? -3.557 1.139 -13.862 1.00 90.00 86 PHE A O 1
ATOM 717 N N . LEU A 1 87 ? -3.067 1.701 -15.985 1.00 88.19 87 LEU A N 1
ATOM 718 C CA . LEU A 1 87 ? -1.706 1.156 -15.963 1.00 88.19 87 LEU A CA 1
ATOM 719 C C . LEU A 1 87 ? -0.878 1.768 -14.834 1.00 88.19 87 LEU A C 1
ATOM 721 O O . LEU A 1 87 ? -0.289 1.032 -14.049 1.00 88.19 87 LEU A O 1
ATOM 725 N N . ILE A 1 88 ? -0.897 3.095 -14.709 1.00 86.94 88 ILE A N 1
ATOM 726 C CA . ILE A 1 88 ? -0.186 3.813 -13.649 1.00 86.94 88 ILE A CA 1
ATOM 727 C C . ILE A 1 88 ? -0.688 3.351 -12.276 1.00 86.94 88 ILE A C 1
ATOM 729 O O . ILE A 1 88 ? 0.096 2.856 -11.472 1.00 86.94 88 ILE A O 1
ATOM 733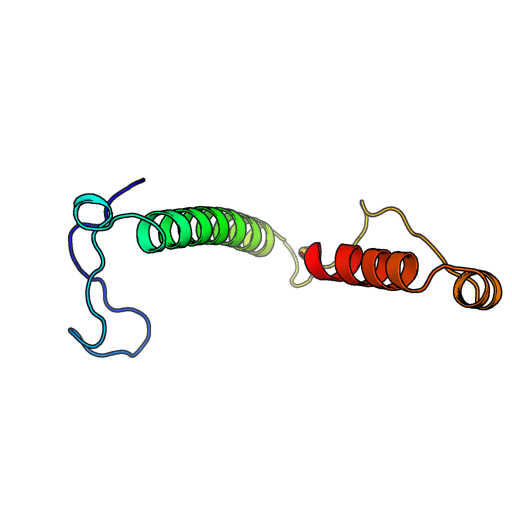 N N . LYS A 1 89 ? -1.997 3.446 -12.018 1.00 87.06 89 LYS A N 1
ATOM 734 C CA . LYS A 1 89 ? -2.576 3.090 -10.713 1.00 87.06 89 LYS A CA 1
ATOM 735 C C . LYS A 1 89 ? -2.327 1.634 -10.335 1.00 87.06 89 LYS A C 1
ATOM 737 O O . LYS A 1 89 ? -1.943 1.375 -9.208 1.00 87.06 89 LYS A O 1
ATOM 742 N N . SER A 1 90 ? -2.438 0.707 -11.286 1.00 83.31 90 SER A N 1
ATOM 743 C CA . SER A 1 90 ? -2.194 -0.717 -11.033 1.00 83.31 90 SER A CA 1
A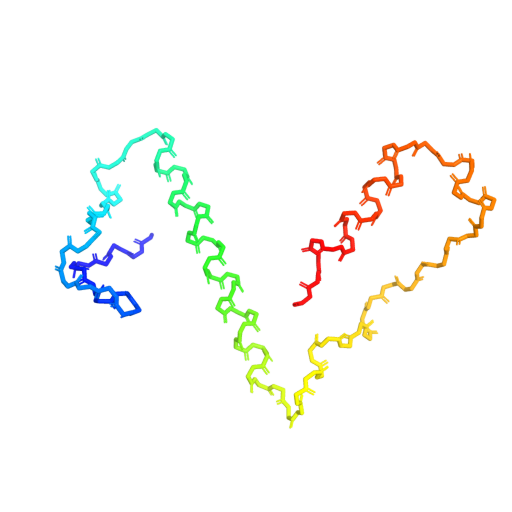TOM 744 C C . SER A 1 90 ? -0.771 -1.013 -10.557 1.00 83.31 90 SER A C 1
ATOM 746 O O . SER A 1 90 ? -0.575 -1.947 -9.792 1.00 83.31 90 SER A O 1
ATOM 748 N N . VAL A 1 91 ? 0.219 -0.213 -10.968 1.00 80.06 91 VAL A N 1
ATOM 749 C CA . VAL A 1 91 ? 1.598 -0.359 -10.488 1.00 80.06 91 VAL A CA 1
ATOM 750 C C . VAL A 1 91 ? 1.730 0.194 -9.070 1.00 80.06 91 VAL A C 1
ATOM 752 O O . VAL A 1 91 ? 2.330 -0.453 -8.218 1.00 80.06 91 VAL A O 1
ATOM 755 N N . TYR A 1 92 ? 1.153 1.367 -8.800 1.00 75.88 92 TYR A N 1
ATOM 756 C CA . TYR A 1 92 ? 1.280 2.012 -7.491 1.00 75.88 92 TYR A CA 1
ATOM 757 C C . TYR A 1 92 ? 0.423 1.358 -6.398 1.00 75.88 92 TYR A C 1
ATOM 759 O O . TYR A 1 92 ? 0.853 1.316 -5.252 1.00 75.88 92 TYR A O 1
ATOM 767 N N . ASP A 1 93 ? -0.737 0.797 -6.741 1.00 74.88 93 ASP A N 1
ATOM 768 C CA . ASP A 1 93 ? -1.598 0.064 -5.802 1.00 74.88 93 ASP A CA 1
ATOM 769 C C . ASP A 1 93 ? -0.997 -1.298 -5.404 1.00 74.88 93 ASP A C 1
ATOM 771 O O . ASP A 1 93 ? -1.383 -1.881 -4.392 1.00 74.88 93 ASP A O 1
ATOM 775 N N . LEU A 1 94 ? -0.053 -1.812 -6.200 1.00 67.75 94 LEU A N 1
ATOM 776 C CA . LEU A 1 94 ? 0.647 -3.078 -5.967 1.00 67.75 94 LEU A CA 1
ATOM 777 C C . LEU A 1 94 ? 2.072 -2.886 -5.433 1.00 67.75 94 LEU A C 1
ATOM 779 O O . LEU A 1 94 ? 2.820 -3.865 -5.372 1.00 67.75 94 LEU A O 1
ATOM 783 N N . LEU A 1 95 ? 2.459 -1.658 -5.063 1.00 62.56 95 LEU A N 1
ATOM 784 C CA . LEU A 1 95 ? 3.725 -1.428 -4.370 1.00 62.56 95 LEU A CA 1
ATOM 785 C C . LEU A 1 95 ? 3.754 -2.290 -3.095 1.00 62.56 95 LEU A C 1
ATOM 787 O O . LEU A 1 95 ? 2.807 -2.216 -2.305 1.00 62.56 95 LEU A O 1
ATOM 791 N N . PRO A 1 96 ? 4.786 -3.144 -2.930 1.00 59.00 96 PRO A N 1
ATOM 792 C CA . PRO A 1 96 ? 5.006 -3.877 -1.692 1.00 59.00 96 PRO A CA 1
ATOM 793 C C . PRO A 1 96 ? 5.086 -2.937 -0.495 1.00 59.00 96 PRO A C 1
ATOM 795 O O . PRO A 1 96 ? 5.504 -1.771 -0.697 1.00 59.00 96 PRO A O 1
#

Sequence (96 aa):
MKEVIGQTQTDRRSLGSTTAKWWSKTEGKEKRDMNIDEIRNKEDSTRVQKAVQQPQQGQWTKWDTAIQRSLTWNDIWNMAPLRISFLIKSVYDLLP

Foldseek 3Di:
DDFDDDDDDDDPDDPPPDDRDGCVPDDDPVVVVVVVVVVVVVVVVVVVVVQVPDPDHCPLQDCPVPDDDDADPVNVVPDDPVVVVCVVVVVVVPGD